Protein AF-A0A6V7I9L7-F1 (afdb_monomer_lite)

InterPro domains:
  IPR013098 Immunoglobulin I-set [PF07679] (1-56)
  IPR013783 Immunoglobulin-like fold [G3DSA:2.60.40.10] (1-57)
  IPR036179 Immunoglobulin-like domain superfamily [SSF48726] (1-55)

Organism: NCBI:txid1563983

Radius of gyration: 11.88 Å; chains: 1; bounding box: 35×19×24 Å

Structure (mmCIF, N/CA/C/O backbone):
data_AF-A0A6V7I9L7-F1
#
_entry.id   AF-A0A6V7I9L7-F1
#
loop_
_atom_site.group_PDB
_atom_site.id
_atom_site.type_symbol
_atom_site.label_atom_id
_atom_site.label_alt_id
_atom_site.label_comp_id
_atom_site.label_asym_id
_atom_site.label_entity_id
_atom_site.label_seq_id
_atom_site.pdbx_PDB_ins_code
_atom_site.Cartn_x
_atom_site.Cartn_y
_atom_site.Cartn_z
_atom_site.occupancy
_atom_site.B_iso_or_equiv
_atom_site.auth_seq_id
_atom_site.auth_comp_id
_atom_site.auth_asym_id
_atom_site.auth_atom_id
_atom_site.pdbx_PDB_model_num
ATOM 1 N N . ILE A 1 1 ? 6.869 -3.230 -2.306 1.00 86.69 1 ILE A N 1
ATOM 2 C CA . ILE A 1 1 ? 5.855 -2.200 -1.980 1.00 86.69 1 ILE A CA 1
ATOM 3 C C . ILE A 1 1 ? 5.496 -2.361 -0.518 1.00 86.69 1 ILE A C 1
ATOM 5 O O . ILE A 1 1 ? 5.251 -3.484 -0.096 1.00 86.69 1 ILE A O 1
ATOM 9 N N . THR A 1 2 ? 5.507 -1.265 0.230 1.00 90.81 2 THR A N 1
ATOM 10 C CA . THR A 1 2 ? 5.254 -1.226 1.671 1.00 90.81 2 THR A CA 1
ATOM 11 C C . THR A 1 2 ? 4.037 -0.355 1.927 1.00 90.81 2 THR A C 1
ATOM 13 O O . THR A 1 2 ? 3.991 0.779 1.461 1.00 90.81 2 THR A O 1
ATOM 16 N N . TRP A 1 3 ? 3.055 -0.872 2.657 1.00 91.81 3 TRP A N 1
ATOM 17 C CA . TRP A 1 3 ? 1.876 -0.109 3.056 1.00 91.81 3 TRP A CA 1
ATOM 18 C C . TRP A 1 3 ? 2.029 0.380 4.495 1.00 91.81 3 TRP A C 1
ATOM 20 O O . TRP A 1 3 ? 2.507 -0.361 5.351 1.00 91.81 3 TRP A O 1
ATOM 30 N N . LEU A 1 4 ? 1.614 1.614 4.765 1.00 92.06 4 LEU A N 1
ATOM 31 C CA . LEU A 1 4 ? 1.631 2.235 6.081 1.00 92.06 4 LEU A CA 1
ATOM 32 C C . LEU A 1 4 ? 0.244 2.778 6.419 1.00 92.06 4 LEU A C 1
ATOM 34 O O . LEU A 1 4 ? -0.409 3.366 5.564 1.00 92.06 4 LEU A O 1
ATOM 38 N N . PHE A 1 5 ? -0.175 2.621 7.670 1.00 89.94 5 PHE A N 1
ATOM 39 C CA . PHE A 1 5 ? -1.356 3.252 8.248 1.00 89.94 5 PHE A CA 1
ATOM 40 C C . PHE A 1 5 ? -0.913 4.132 9.416 1.00 89.94 5 PHE A C 1
ATOM 42 O O . PHE A 1 5 ? -0.267 3.654 10.350 1.00 89.94 5 PHE A O 1
ATOM 49 N N . ASN A 1 6 ? -1.212 5.430 9.353 1.00 88.88 6 ASN A N 1
ATOM 50 C CA . ASN A 1 6 ? -0.793 6.428 10.345 1.00 88.88 6 ASN A CA 1
ATOM 51 C C . ASN A 1 6 ? 0.723 6.401 10.625 1.00 88.88 6 ASN A C 1
ATOM 53 O O . ASN A 1 6 ? 1.166 6.505 11.768 1.00 88.88 6 ASN A O 1
ATOM 57 N N . GLY A 1 7 ? 1.525 6.204 9.572 1.00 88.44 7 GLY A N 1
ATOM 58 C CA . GLY A 1 7 ? 2.987 6.115 9.658 1.00 88.44 7 GLY A CA 1
ATOM 59 C C . GLY A 1 7 ? 3.527 4.785 10.199 1.00 88.44 7 GLY A C 1
ATOM 60 O O . GLY A 1 7 ? 4.741 4.623 10.287 1.00 88.44 7 GLY A O 1
ATOM 61 N N . LYS A 1 8 ? 2.666 3.816 10.535 1.00 89.81 8 LYS A N 1
ATOM 62 C CA . LYS A 1 8 ? 3.069 2.473 10.980 1.00 89.81 8 LYS A CA 1
ATOM 63 C C . LYS A 1 8 ? 2.917 1.462 9.842 1.00 89.81 8 LYS A C 1
ATOM 65 O O . LYS A 1 8 ? 1.901 1.510 9.153 1.00 89.81 8 L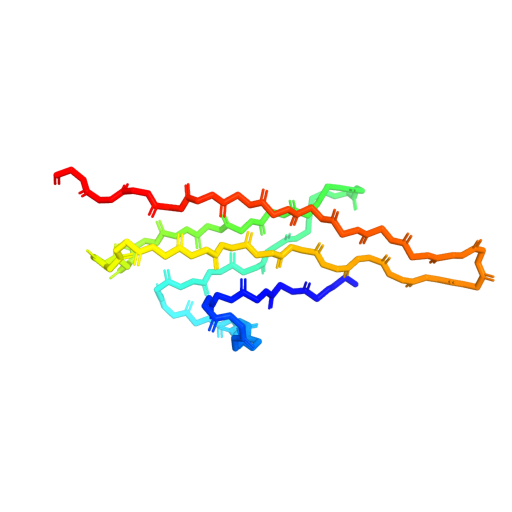YS A O 1
ATOM 70 N N . PRO A 1 9 ? 3.870 0.538 9.634 1.00 90.00 9 PRO A N 1
ATOM 71 C CA . PRO A 1 9 ? 3.747 -0.479 8.595 1.00 90.00 9 PRO A CA 1
ATOM 72 C C . PRO A 1 9 ? 2.520 -1.365 8.842 1.00 90.00 9 PRO A C 1
ATOM 74 O O . PRO A 1 9 ? 2.291 -1.833 9.958 1.00 90.00 9 PRO A O 1
ATOM 77 N N . ILE A 1 10 ? 1.735 -1.591 7.791 1.00 89.06 10 ILE A N 1
ATOM 78 C CA . ILE A 1 10 ? 0.580 -2.485 7.825 1.00 89.06 10 ILE A CA 1
ATOM 79 C C . ILE A 1 10 ? 1.082 -3.922 7.729 1.00 89.06 10 ILE A C 1
ATOM 81 O O . ILE A 1 10 ? 1.776 -4.291 6.780 1.00 89.06 10 ILE A O 1
ATOM 85 N N . ILE A 1 11 ? 0.693 -4.742 8.700 1.00 84.06 11 ILE A N 1
ATOM 86 C CA . ILE A 1 11 ? 0.925 -6.184 8.690 1.00 84.06 11 ILE A CA 1
ATOM 87 C C . ILE A 1 11 ? -0.392 -6.856 8.313 1.00 84.06 11 ILE A C 1
ATOM 89 O O . ILE A 1 11 ? -1.449 -6.480 8.817 1.00 84.06 11 ILE A O 1
ATOM 93 N N . ASN A 1 12 ? -0.319 -7.843 7.419 1.00 84.56 12 ASN A N 1
ATOM 94 C CA . ASN A 1 12 ? -1.474 -8.625 6.991 1.00 84.56 12 ASN A CA 1
ATOM 95 C C . ASN A 1 12 ? -2.193 -9.233 8.209 1.00 84.56 12 ASN A C 1
ATOM 97 O O . ASN A 1 12 ? -1.599 -10.012 8.956 1.00 84.56 12 ASN A O 1
ATOM 101 N N . GLY A 1 13 ? -3.461 -8.877 8.401 1.00 82.81 13 GLY A N 1
ATOM 102 C CA . GLY A 1 13 ? -4.252 -9.246 9.569 1.00 82.81 13 GLY A CA 1
ATOM 103 C C . GLY A 1 13 ? -5.745 -9.320 9.262 1.00 82.81 13 GLY A C 1
ATOM 104 O O . GLY A 1 13 ? -6.166 -9.336 8.107 1.00 82.81 13 GLY A O 1
ATOM 105 N N . LYS A 1 14 ? -6.564 -9.399 10.315 1.00 80.25 14 LYS A N 1
ATOM 106 C CA . LYS A 1 14 ? -8.025 -9.523 10.181 1.00 80.25 14 LYS A CA 1
ATOM 107 C C . LYS A 1 14 ? -8.698 -8.213 9.751 1.00 80.25 14 LYS A C 1
ATOM 109 O O . LYS A 1 14 ? -9.719 -8.255 9.072 1.00 80.25 14 LYS A O 1
ATOM 114 N N . ASP A 1 15 ? -8.121 -7.078 10.137 1.00 83.94 15 ASP A N 1
ATOM 115 C CA . ASP A 1 15 ? -8.703 -5.751 9.899 1.00 83.94 15 ASP A CA 1
ATOM 116 C C . ASP A 1 15 ? -8.150 -5.068 8.643 1.00 83.94 15 ASP A C 1
ATOM 118 O O . ASP A 1 15 ? -8.835 -4.240 8.040 1.00 83.94 15 ASP A O 1
ATOM 122 N N . LEU A 1 16 ? -6.923 -5.430 8.257 1.00 87.12 16 LEU A N 1
ATOM 123 C CA . LEU A 1 16 ? -6.195 -4.916 7.103 1.00 87.12 16 LEU A CA 1
ATOM 124 C C . LEU A 1 16 ? -5.553 -6.073 6.346 1.00 87.12 16 LEU A C 1
ATOM 126 O O . LEU A 1 16 ? -4.739 -6.809 6.912 1.00 87.12 16 LEU A O 1
ATOM 130 N N . ARG A 1 17 ? -5.873 -6.207 5.059 1.00 89.56 17 ARG A N 1
ATOM 131 C CA . ARG A 1 17 ? -5.324 -7.258 4.203 1.00 89.56 17 ARG A CA 1
ATOM 132 C C . ARG A 1 17 ? -4.659 -6.671 2.967 1.00 89.56 17 ARG A C 1
ATOM 134 O O . ARG A 1 17 ? -5.301 -6.039 2.140 1.00 89.56 17 ARG A O 1
ATOM 141 N N . ILE A 1 18 ? -3.368 -6.929 2.823 1.00 90.69 18 ILE A N 1
ATOM 142 C CA . ILE A 1 18 ? -2.580 -6.597 1.640 1.00 90.69 18 ILE A CA 1
ATOM 143 C C . ILE A 1 18 ? -2.615 -7.797 0.695 1.00 90.69 18 ILE A C 1
ATOM 145 O O . ILE A 1 18 ? -2.266 -8.918 1.081 1.00 90.69 18 ILE A O 1
ATOM 149 N N . SER A 1 19 ? -3.008 -7.557 -0.551 1.00 90.62 19 SER A N 1
ATOM 150 C CA . SER A 1 19 ? -2.995 -8.536 -1.633 1.00 90.62 19 SER A CA 1
ATOM 151 C C . SER A 1 19 ? -2.402 -7.941 -2.912 1.00 90.62 19 SER A C 1
ATOM 153 O O . SER A 1 19 ? -2.337 -6.724 -3.090 1.00 90.62 19 SER A O 1
ATOM 155 N N . VAL A 1 20 ? -1.921 -8.815 -3.794 1.00 89.88 20 VAL A N 1
ATOM 156 C CA . VAL A 1 20 ? -1.362 -8.436 -5.094 1.00 89.88 20 VAL A CA 1
ATOM 157 C C . VAL A 1 20 ? -2.168 -9.140 -6.171 1.00 89.88 20 VAL A C 1
ATOM 159 O O . VAL A 1 20 ? -2.316 -10.359 -6.126 1.00 89.88 20 VAL A O 1
ATOM 162 N N . ASP A 1 21 ? -2.678 -8.365 -7.119 1.00 89.12 21 ASP A N 1
ATOM 163 C CA . ASP A 1 21 ? -3.421 -8.847 -8.278 1.00 89.12 21 ASP A CA 1
ATOM 164 C C . ASP A 1 21 ? -2.666 -8.440 -9.549 1.00 89.12 21 ASP A C 1
ATOM 166 O O . ASP A 1 21 ? -2.716 -7.290 -9.994 1.00 89.12 21 ASP A O 1
ATOM 170 N N . GLY A 1 22 ? -1.853 -9.360 -10.075 1.00 87.56 22 GLY A N 1
ATOM 171 C CA . GLY A 1 22 ? -0.927 -9.084 -11.173 1.00 87.56 22 GLY A CA 1
ATOM 172 C C . GLY A 1 22 ? 0.089 -7.997 -10.808 1.00 87.56 22 GLY A C 1
ATOM 173 O O . GLY A 1 22 ? 0.973 -8.219 -9.983 1.00 87.56 22 GLY A O 1
ATOM 174 N N . ASN A 1 23 ? -0.043 -6.820 -11.428 1.00 85.50 23 ASN A N 1
ATOM 175 C CA . ASN A 1 23 ? 0.807 -5.652 -11.160 1.00 85.50 23 ASN A CA 1
ATOM 176 C C . ASN A 1 23 ? 0.135 -4.607 -10.248 1.00 85.50 23 ASN A C 1
ATOM 178 O O . ASN A 1 23 ? 0.683 -3.530 -10.015 1.00 85.50 23 ASN A O 1
ATOM 182 N N . CYS A 1 24 ? -1.061 -4.907 -9.739 1.00 85.31 24 CYS A N 1
ATOM 183 C CA . CYS A 1 24 ? -1.823 -4.027 -8.866 1.00 85.31 24 CYS A CA 1
ATOM 184 C C . CYS A 1 24 ? -1.657 -4.450 -7.406 1.00 85.31 24 CYS A C 1
ATOM 186 O O . CYS A 1 24 ? -1.846 -5.611 -7.046 1.00 85.31 24 CYS A O 1
ATOM 188 N N . GLN A 1 25 ? -1.337 -3.489 -6.545 1.00 88.44 25 GLN A N 1
ATOM 189 C CA . GLN A 1 25 ? -1.367 -3.680 -5.097 1.00 88.44 25 GLN A CA 1
ATOM 190 C C . GLN A 1 25 ? -2.740 -3.284 -4.573 1.00 88.44 25 GLN A C 1
ATOM 192 O O . GLN A 1 25 ? -3.220 -2.192 -4.878 1.00 88.44 25 GLN A O 1
ATOM 197 N N . ARG A 1 26 ? -3.350 -4.145 -3.765 1.00 90.44 26 ARG A N 1
ATOM 198 C CA . ARG A 1 26 ? -4.665 -3.911 -3.174 1.00 90.44 26 ARG A CA 1
ATOM 199 C C . ARG A 1 26 ? -4.572 -4.019 -1.653 1.00 90.44 26 ARG A C 1
ATOM 201 O O . ARG A 1 26 ? -3.932 -4.925 -1.122 1.00 90.44 26 ARG A O 1
ATOM 208 N N . LEU A 1 27 ? -5.200 -3.072 -0.964 1.00 88.38 27 LEU A N 1
ATOM 209 C CA . LEU A 1 27 ? -5.346 -3.056 0.487 1.00 88.38 27 LEU A CA 1
ATOM 210 C C . LEU A 1 27 ? -6.839 -3.087 0.811 1.00 88.38 27 LEU A C 1
ATOM 212 O O . LEU A 1 27 ? -7.546 -2.120 0.537 1.00 88.38 27 LEU A O 1
ATOM 216 N N . ASP A 1 28 ? -7.297 -4.190 1.390 1.00 88.75 28 ASP A N 1
ATOM 217 C CA . ASP A 1 28 ? -8.665 -4.345 1.871 1.00 88.75 28 ASP A CA 1
ATOM 218 C C . ASP A 1 28 ? -8.736 -3.964 3.353 1.00 88.75 28 ASP A C 1
ATOM 220 O O . ASP A 1 28 ? -7.918 -4.407 4.165 1.00 88.75 28 ASP A O 1
ATOM 224 N N . ILE A 1 29 ? -9.720 -3.136 3.700 1.00 86.00 29 ILE A N 1
ATOM 225 C CA . ILE A 1 29 ? -9.914 -2.577 5.040 1.00 86.00 29 ILE A CA 1
ATOM 226 C C . ILE A 1 29 ? -11.301 -3.002 5.511 1.00 86.00 29 ILE A C 1
ATOM 228 O O . ILE A 1 29 ? -12.305 -2.553 4.966 1.00 86.00 29 ILE A O 1
ATOM 232 N N . SER A 1 30 ? -11.365 -3.884 6.504 1.00 82.00 30 SER A N 1
ATOM 233 C CA . SER A 1 30 ? -12.625 -4.488 6.967 1.00 82.00 30 SER A CA 1
ATOM 234 C C . SER A 1 30 ? -12.966 -4.181 8.424 1.00 82.00 30 SER A C 1
ATOM 236 O O . SER A 1 30 ? -14.118 -4.351 8.818 1.00 82.00 30 SER A O 1
ATOM 238 N N . GLY A 1 31 ? -11.994 -3.738 9.228 1.00 71.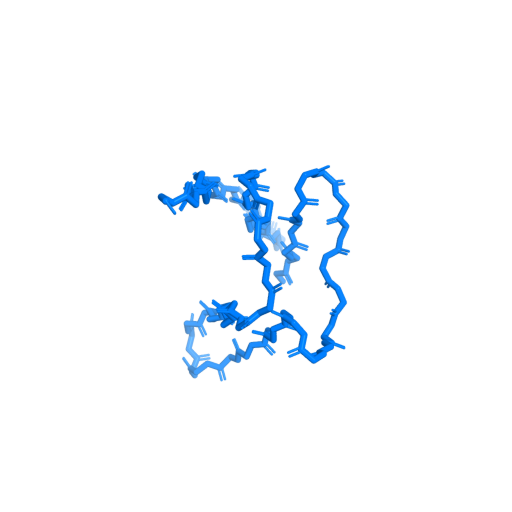19 31 GLY A N 1
ATOM 239 C CA . GLY A 1 31 ? -12.170 -3.563 10.678 1.00 71.19 31 GLY A CA 1
ATOM 240 C C . GLY A 1 31 ? -11.778 -2.196 11.236 1.00 71.19 31 GLY A C 1
ATOM 241 O O . GLY A 1 31 ? -11.933 -1.968 12.434 1.00 71.19 31 GLY A O 1
ATOM 242 N N . ILE A 1 32 ? -11.281 -1.276 10.405 1.00 75.94 32 ILE A N 1
ATOM 243 C CA . ILE A 1 32 ? -10.811 0.025 10.891 1.00 75.94 32 ILE A CA 1
ATOM 244 C C . ILE A 1 32 ? -11.976 1.004 11.021 1.00 75.94 32 ILE A C 1
ATOM 246 O O . ILE A 1 32 ? -12.620 1.357 10.038 1.00 75.94 32 ILE A O 1
ATOM 250 N N . ARG A 1 33 ? -12.219 1.452 12.257 1.00 72.69 33 ARG A N 1
ATOM 251 C CA . ARG A 1 33 ? -13.153 2.543 12.593 1.00 72.69 33 ARG A CA 1
ATOM 252 C C . ARG A 1 33 ? -12.459 3.895 12.746 1.00 72.69 33 ARG A C 1
ATOM 254 O O . ARG A 1 33 ? -13.128 4.921 12.841 1.00 72.69 33 ARG A O 1
ATOM 261 N N . ASP A 1 34 ? -11.134 3.885 12.745 1.00 77.00 34 ASP A N 1
ATOM 262 C CA . ASP A 1 34 ? -10.326 5.079 12.911 1.00 77.00 34 ASP A CA 1
ATOM 263 C C . ASP A 1 34 ? -10.095 5.757 11.561 1.00 77.00 34 ASP A C 1
ATOM 265 O O . ASP A 1 34 ? -9.582 5.147 10.618 1.00 77.00 34 ASP A O 1
ATOM 269 N N . ALA A 1 35 ? -10.416 7.046 11.487 1.00 84.00 35 ALA A N 1
ATOM 270 C CA . ALA A 1 35 ? -9.931 7.881 10.402 1.00 84.00 35 ALA A CA 1
ATOM 271 C C .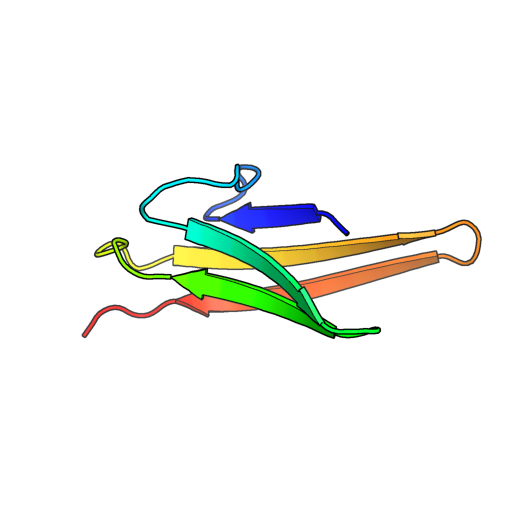 ALA A 1 35 ? -8.395 7.942 10.456 1.00 84.00 35 ALA A C 1
ATOM 273 O O . ALA A 1 35 ? -7.783 8.004 11.528 1.00 84.00 35 ALA A O 1
ATOM 274 N N . GLY A 1 36 ? -7.746 7.921 9.297 1.00 88.19 36 GLY A N 1
ATOM 275 C CA . GLY A 1 36 ? -6.292 7.824 9.243 1.00 88.19 36 GLY A CA 1
ATOM 276 C C . GLY A 1 36 ? -5.708 8.103 7.869 1.00 88.19 36 GLY A C 1
ATOM 277 O O . GLY A 1 36 ? -6.422 8.369 6.909 1.00 88.19 36 GLY A O 1
ATOM 278 N N . SER A 1 37 ? -4.385 8.059 7.775 1.00 91.31 37 SER A N 1
ATOM 279 C CA . SER A 1 37 ? -3.650 8.211 6.519 1.00 91.31 37 SER A CA 1
ATOM 280 C C . SER A 1 37 ? -3.043 6.876 6.116 1.00 91.31 37 SER A C 1
ATOM 282 O O . SER A 1 37 ? -2.304 6.273 6.896 1.00 91.31 37 SER A O 1
ATOM 284 N N . ILE A 1 38 ? -3.332 6.432 4.899 1.00 91.25 38 ILE A N 1
ATOM 285 C CA . ILE A 1 38 ? -2.754 5.239 4.289 1.00 91.25 38 ILE A CA 1
ATOM 286 C C . ILE A 1 38 ? -1.738 5.675 3.248 1.00 91.25 38 ILE A C 1
ATOM 288 O O . ILE A 1 38 ? -2.071 6.436 2.345 1.00 91.25 38 ILE A O 1
ATOM 292 N N . SER A 1 39 ? -0.524 5.150 3.334 1.00 93.06 39 SER A N 1
ATOM 293 C CA . SER A 1 39 ? 0.537 5.423 2.367 1.00 93.06 39 SER A CA 1
ATOM 294 C C . SER A 1 39 ? 1.063 4.121 1.779 1.00 93.06 39 SER A C 1
ATOM 296 O O . SER A 1 39 ? 1.342 3.181 2.517 1.00 93.06 39 SER A O 1
ATOM 298 N N . CYS A 1 40 ? 1.234 4.051 0.461 1.00 92.44 40 CYS A N 1
ATOM 299 C CA . CYS A 1 40 ? 1.966 2.979 -0.200 1.00 92.44 40 CYS A CA 1
ATOM 300 C C . CYS A 1 40 ? 3.303 3.513 -0.720 1.00 92.44 40 CYS A C 1
ATOM 302 O O . CYS A 1 40 ? 3.369 4.555 -1.364 1.00 92.44 40 CYS A O 1
ATOM 304 N N . HIS A 1 41 ? 4.379 2.808 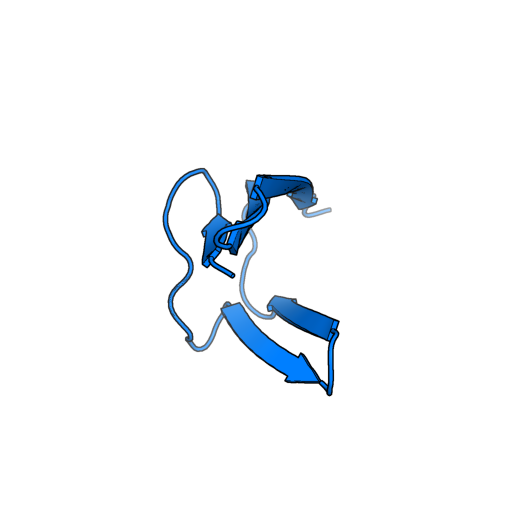-0.391 1.00 93.12 41 HIS A N 1
ATOM 305 C CA . HIS A 1 41 ? 5.748 3.131 -0.769 1.00 93.12 41 HIS A CA 1
ATOM 306 C C . HIS A 1 41 ? 6.249 2.040 -1.713 1.00 93.12 41 HIS A C 1
ATOM 308 O O . HIS A 1 41 ? 6.374 0.871 -1.336 1.00 93.12 41 HIS A O 1
ATOM 314 N N . ALA A 1 42 ? 6.517 2.404 -2.958 1.00 90.44 42 ALA A N 1
ATOM 315 C CA . ALA A 1 42 ? 7.109 1.541 -3.964 1.00 90.44 42 ALA A CA 1
ATOM 316 C C . ALA A 1 42 ? 8.533 2.021 -4.239 1.00 90.44 42 ALA A C 1
ATOM 318 O O . ALA A 1 42 ? 8.721 3.136 -4.699 1.00 90.44 42 ALA A O 1
ATOM 319 N N . GLU A 1 43 ? 9.530 1.189 -3.962 1.00 90.50 43 GLU A N 1
ATOM 320 C CA . GLU A 1 43 ? 10.939 1.514 -4.185 1.00 90.50 43 GLU A CA 1
ATOM 321 C C . GLU A 1 43 ? 11.599 0.384 -4.974 1.00 90.50 43 GLU A C 1
ATOM 323 O O . GLU A 1 43 ? 11.364 -0.798 -4.699 1.00 90.50 43 GLU A O 1
ATOM 328 N N . ASN A 1 44 ? 12.376 0.750 -5.990 1.00 87.81 44 ASN A N 1
ATOM 329 C CA . ASN A 1 44 ? 13.201 -0.149 -6.787 1.00 87.81 44 ASN A CA 1
ATOM 330 C C . ASN A 1 44 ? 14.514 0.555 -7.185 1.00 87.81 44 ASN A C 1
ATOM 332 O O . ASN A 1 44 ? 14.734 1.717 -6.859 1.00 87.81 44 ASN A O 1
ATOM 336 N N . ILE A 1 45 ? 15.392 -0.139 -7.919 1.00 93.56 45 ILE A N 1
ATOM 337 C CA . ILE A 1 45 ? 16.693 0.414 -8.345 1.00 93.56 45 ILE A CA 1
ATOM 338 C C . ILE A 1 45 ? 16.588 1.675 -9.219 1.00 93.56 45 ILE A C 1
ATOM 340 O O . ILE A 1 45 ? 17.560 2.412 -9.339 1.00 93.56 45 ILE A O 1
ATOM 344 N N . ALA A 1 46 ? 15.439 1.902 -9.862 1.00 92.25 46 ALA A N 1
ATOM 345 C CA . ALA A 1 46 ? 15.211 3.040 -10.745 1.00 92.25 46 ALA A CA 1
ATOM 346 C C . ALA A 1 46 ? 14.644 4.258 -9.997 1.00 92.25 46 ALA A C 1
ATOM 348 O O . ALA A 1 46 ? 14.683 5.365 -10.529 1.00 92.25 46 ALA A O 1
ATOM 349 N N . GLY A 1 47 ? 14.129 4.076 -8.777 1.00 92.69 47 GLY A N 1
ATOM 350 C CA . GLY A 1 47 ? 13.630 5.163 -7.946 1.00 92.69 47 GLY A CA 1
ATOM 351 C C . GLY A 1 47 ? 12.574 4.728 -6.936 1.00 92.69 47 GLY A C 1
ATOM 352 O O . GLY A 1 47 ? 12.321 3.542 -6.713 1.00 92.69 47 GLY A O 1
ATOM 353 N N . SER A 1 48 ? 11.930 5.723 -6.331 1.00 93.31 48 SER A N 1
ATOM 354 C CA . SER A 1 48 ? 10.858 5.534 -5.362 1.00 93.31 48 SER A CA 1
ATOM 355 C C . SER A 1 48 ? 9.614 6.336 -5.738 1.00 93.31 48 SER A C 1
ATOM 357 O O . SER A 1 48 ? 9.682 7.409 -6.335 1.00 93.31 48 SER A O 1
ATOM 359 N N . ALA A 1 49 ? 8.454 5.788 -5.399 1.00 90.88 49 ALA A N 1
ATOM 360 C CA . ALA A 1 49 ? 7.151 6.401 -5.554 1.00 90.88 49 ALA A CA 1
ATOM 361 C C . ALA A 1 49 ? 6.355 6.194 -4.267 1.00 90.88 49 ALA A C 1
ATOM 363 O O . ALA A 1 49 ? 6.347 5.104 -3.690 1.00 90.88 49 ALA A O 1
ATOM 364 N N . ILE A 1 50 ? 5.680 7.247 -3.817 1.00 92.81 50 ILE A N 1
ATOM 365 C CA . ILE A 1 50 ? 4.837 7.216 -2.625 1.00 92.81 50 ILE A CA 1
ATOM 366 C C . ILE A 1 50 ? 3.461 7.736 -3.015 1.00 92.81 50 ILE A C 1
ATOM 368 O O . ILE A 1 50 ? 3.348 8.827 -3.571 1.00 92.81 50 ILE A O 1
ATOM 372 N N . CYS A 1 51 ? 2.415 6.977 -2.707 1.00 91.19 51 CYS A N 1
ATOM 373 C CA . CYS A 1 51 ? 1.036 7.435 -2.830 1.00 91.19 51 CYS A CA 1
ATOM 374 C C . CYS A 1 51 ? 0.397 7.440 -1.446 1.00 91.19 51 CYS A C 1
ATOM 376 O O . CYS A 1 51 ? 0.507 6.459 -0.717 1.00 91.19 51 CYS A O 1
ATOM 378 N N . THR A 1 52 ? -0.248 8.542 -1.075 1.00 92.00 52 THR A N 1
ATOM 379 C CA . THR A 1 52 ? -0.915 8.685 0.221 1.00 92.00 52 THR A CA 1
ATOM 380 C C . THR A 1 52 ? -2.372 9.052 0.005 1.00 92.00 52 THR A C 1
ATOM 382 O O . THR A 1 52 ? -2.682 9.925 -0.800 1.00 92.00 52 THR A O 1
ATOM 385 N N . THR A 1 53 ? -3.259 8.388 0.735 1.00 90.69 53 THR A N 1
ATOM 386 C CA . THR A 1 53 ? -4.696 8.639 0.743 1.00 90.69 53 THR A CA 1
ATOM 387 C C . THR A 1 53 ? -5.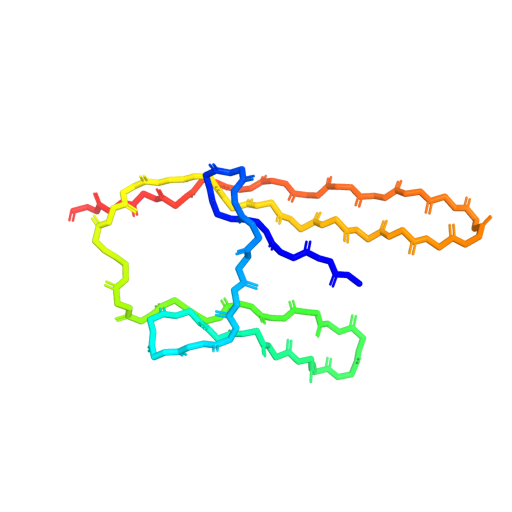203 8.712 2.177 1.00 90.69 53 THR A C 1
ATOM 389 O O . THR A 1 53 ? -4.619 8.117 3.085 1.00 90.69 53 THR A O 1
ATOM 392 N N . ARG A 1 54 ? -6.295 9.442 2.398 1.00 88.38 54 ARG A N 1
ATOM 393 C CA . ARG A 1 54 ? -6.921 9.558 3.714 1.00 88.38 54 ARG A CA 1
ATOM 394 C C . ARG A 1 54 ? -8.119 8.622 3.788 1.00 88.38 54 ARG A C 1
ATOM 396 O O . ARG A 1 54 ? -8.982 8.646 2.918 1.00 88.38 54 ARG A O 1
ATOM 403 N N . LEU A 1 55 ? -8.152 7.804 4.830 1.00 86.75 55 LEU A N 1
ATOM 404 C CA . LEU A 1 55 ? -9.315 7.025 5.212 1.00 86.75 55 LEU A CA 1
ATOM 405 C C . LEU A 1 55 ? -10.189 7.898 6.112 1.00 86.75 55 LEU A C 1
ATOM 407 O O . LE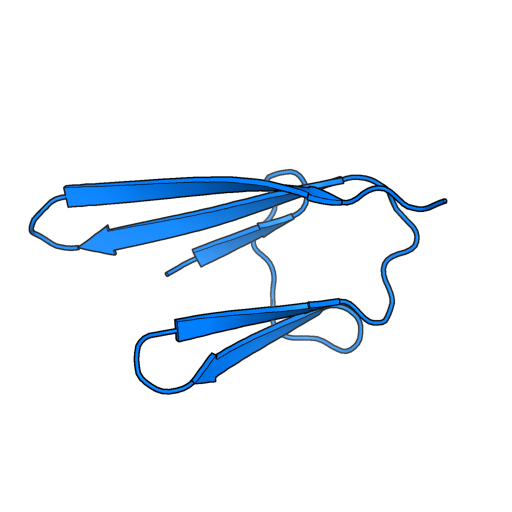U A 1 55 ? -9.747 8.313 7.185 1.00 86.75 55 LEU A O 1
ATOM 411 N N . GLU A 1 56 ? -11.411 8.174 5.675 1.00 82.56 56 GLU A N 1
ATOM 412 C CA . GLU A 1 56 ? -12.429 8.862 6.468 1.00 82.56 56 GLU A CA 1
ATOM 413 C C . GLU A 1 56 ? -13.477 7.838 6.910 1.00 82.56 56 GLU A C 1
ATOM 415 O O . GLU A 1 56 ? -13.959 7.046 6.098 1.00 82.56 56 GLU A O 1
ATOM 420 N N . THR A 1 57 ? -13.801 7.822 8.201 1.00 69.94 57 THR A N 1
ATOM 421 C CA . THR A 1 57 ? -14.898 7.023 8.751 1.00 69.94 57 THR A CA 1
ATOM 422 C C . THR A 1 57 ? -16.064 7.967 9.032 1.00 69.94 57 THR A C 1
ATOM 424 O O . THR A 1 57 ? -15.915 8.935 9.776 1.00 69.94 57 THR A O 1
ATOM 427 N N . GLY A 1 58 ? -17.175 7.754 8.321 1.00 58.78 58 GLY A N 1
ATOM 428 C CA . GLY A 1 58 ? -18.410 8.537 8.446 1.00 58.78 58 GLY A CA 1
ATOM 429 C C . GLY A 1 58 ? -19.303 8.070 9.582 1.00 58.78 58 GLY A C 1
ATOM 430 O O . GLY A 1 58 ? -19.175 6.891 9.989 1.00 58.78 58 GLY A O 1
#

Secondary structure (DSSP, 8-state):
-EEEETTEEPPS-SSEEEEEETTEEEEEESS--S-EEEEEEEEETTEEEEEEEEE---

Foldseek 3Di:
DFKDKQNHTDDDDDQWHWDDDPPDIDIDGHHDQDWTKMKDWDQDPVGIDIDIDTDDHD

Sequence (58 aa):
ITWLFNGKPIINGKDLRISVDGNCQRLDISGIRDAGSISCHAENIAGSAICTTRLETG

pLDDT: mean 87.02, std 6.55, range [58.78, 93.56]